Protein AF-A0A3D2IAJ3-F1 (afdb_monomer)

Secondary structure (DSSP, 8-state):
-PPPHHHHHHHHHT--S---EEEE----HHHHHHHHTTS-EEEE---TTSPPP-TTT-PPPTTEEE--GGGGGG-S-TT----EEEES-HHHHHHHHHHHHHHHT-PEEEEE-SPPPTT--HHHHHHHHH---SEEEESSTT--

Mean predicted aligned error: 5.27 Å

Solvent-accessible surface area (backbone atoms only — not comparable to full-atom values): 8472 Å² total; per-residue (Å²): 135,81,83,58,63,65,58,41,50,51,49,66,76,67,58,70,102,64,67,49,32,32,37,32,57,49,74,58,64,70,58,52,49,57,54,32,71,72,60,32,36,36,38,24,54,50,51,89,79,47,61,73,81,59,64,93,81,45,76,85,44,72,53,52,41,82,37,54,47,91,46,56,91,63,39,68,58,91,92,57,76,68,59,31,26,42,23,63,35,72,78,67,39,30,70,56,37,50,55,50,15,63,74,52,65,32,54,29,34,30,32,35,83,58,72,72,64,91,84,60,49,73,65,58,54,53,53,48,56,67,69,69,38,84,42,75,45,62,82,44,94,78,36,100

Sequence (144 aa):
MSRSVVQSILNNSTRKNRPLNILSFPTHERYQENLSKTGHNFFLWQGEGIKPWVENYADVPKGTVLLNPEKASEQIPLNIDIDLVLSQNKFGQFNIAKQISEQLMVPLISLEHTLPMETWGNYEIHHLRQMQGDVNVFISDYSL

Nearest PDB structures (foldseek):
  3ic5-assembly2_B  TM=5.938E-01  e=3.265E-01  Ruegeria pomeroyi
  5z0c-assembly1_A-2  TM=4.783E-01  e=2.686E-01  Persicaria minor
  5h83-assembly1_B  TM=3.970E-01  e=5.495E-01  Catharanthus roseus
  5c4r-assembly1_A  TM=4.086E-01  e=7.608E-01  Rhodobacter capsulatus SB 1003
  6k3g-assembly1_B  TM=3.033E-01  e=1.458E+00  Catharanthus roseus

Structure (mmCIF, N/CA/C/O backbone):
data_AF-A0A3D2IAJ3-F1
#
_entry.id   AF-A0A3D2IAJ3-F1
#
loop_
_atom_site.group_PDB
_atom_site.id
_atom_site.type_symbol
_atom_site.label_atom_id
_atom_site.label_alt_id
_atom_site.label_comp_id
_atom_site.label_asym_id
_atom_site.label_entity_id
_atom_site.label_seq_id
_atom_site.pdbx_PDB_ins_code
_atom_site.Cartn_x
_atom_site.Cartn_y
_atom_site.Cartn_z
_atom_site.occupancy
_atom_site.B_iso_or_equiv
_atom_site.auth_seq_id
_atom_site.auth_comp_id
_atom_site.auth_asym_id
_atom_site.auth_atom_id
_atom_site.pdbx_PDB_model_num
ATOM 1 N N . MET A 1 1 ? 3.568 13.930 18.186 1.00 43.09 1 MET A N 1
ATOM 2 C CA . MET A 1 1 ? 3.729 12.789 19.118 1.00 43.09 1 MET A CA 1
ATOM 3 C C . MET A 1 1 ? 3.335 11.534 18.361 1.00 43.09 1 MET A C 1
ATOM 5 O O . MET A 1 1 ? 2.207 11.482 17.886 1.00 43.09 1 MET A O 1
ATOM 9 N N . SER A 1 2 ? 4.269 10.603 18.148 1.00 50.81 2 SER A N 1
ATOM 10 C CA . SER A 1 2 ? 4.011 9.386 17.370 1.00 50.81 2 SER A CA 1
ATOM 11 C C . SER A 1 2 ? 3.146 8.402 18.160 1.00 50.81 2 SER A C 1
ATOM 13 O O . SER A 1 2 ? 3.175 8.358 19.391 1.00 50.81 2 SER A O 1
ATOM 15 N N . ARG A 1 3 ? 2.333 7.632 17.437 1.00 63.12 3 ARG A N 1
ATOM 16 C CA . ARG A 1 3 ? 1.493 6.570 17.991 1.00 63.12 3 ARG A CA 1
ATOM 17 C C . ARG A 1 3 ? 2.392 5.509 18.636 1.00 63.12 3 ARG A C 1
ATOM 19 O O . ARG A 1 3 ? 3.422 5.144 18.077 1.00 63.12 3 ARG A O 1
ATOM 26 N N . SER A 1 4 ? 2.018 5.028 19.818 1.00 67.75 4 SER A N 1
ATOM 27 C CA . SER A 1 4 ? 2.759 3.956 20.483 1.00 67.75 4 SER A CA 1
ATOM 28 C C . SER A 1 4 ? 2.540 2.645 19.733 1.00 67.75 4 SER A C 1
ATOM 30 O O . SER A 1 4 ? 1.397 2.244 19.515 1.00 67.75 4 SER A O 1
ATOM 32 N N . VAL A 1 5 ? 3.630 1.955 19.395 1.00 73.31 5 VAL A N 1
ATOM 33 C CA . VAL A 1 5 ? 3.643 0.588 18.841 1.00 73.31 5 VAL A CA 1
ATOM 34 C C . VAL A 1 5 ? 2.713 -0.357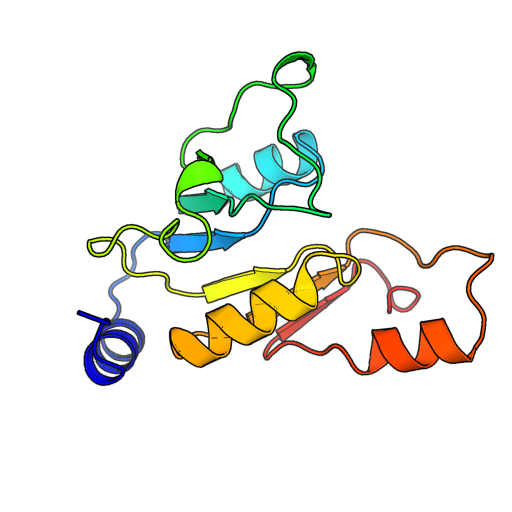 19.618 1.00 73.31 5 VAL A C 1
ATOM 36 O O . VAL A 1 5 ? 2.051 -1.213 19.034 1.00 73.31 5 VAL A O 1
ATOM 39 N N . VAL A 1 6 ? 2.592 -0.150 20.934 1.00 77.88 6 VAL A N 1
ATOM 40 C CA . VAL A 1 6 ? 1.716 -0.933 21.816 1.00 77.88 6 VAL A CA 1
ATOM 41 C C . VAL A 1 6 ? 0.247 -0.828 21.394 1.00 77.88 6 VAL A C 1
ATOM 43 O O . VAL A 1 6 ? -0.462 -1.832 21.408 1.00 77.88 6 VAL A O 1
ATOM 46 N N . GLN A 1 7 ? -0.212 0.351 20.966 1.00 76.50 7 GLN A N 1
ATOM 47 C CA . GLN A 1 7 ? -1.601 0.550 20.550 1.00 76.50 7 GLN A CA 1
ATOM 48 C C . GLN A 1 7 ? -1.923 -0.229 19.270 1.00 76.50 7 GLN A C 1
ATOM 50 O O . GLN A 1 7 ? -2.979 -0.855 19.197 1.00 76.50 7 GLN A O 1
ATOM 55 N N . SER A 1 8 ? -1.018 -0.235 18.284 1.00 72.75 8 SER A N 1
ATOM 56 C CA . SER A 1 8 ? -1.190 -1.018 17.050 1.00 72.75 8 SER A CA 1
ATOM 57 C C . SER A 1 8 ? -1.303 -2.513 17.353 1.00 72.75 8 SER A C 1
ATOM 59 O O . SER A 1 8 ? -2.230 -3.170 16.880 1.00 72.75 8 SER A O 1
ATOM 61 N N . ILE A 1 9 ? -0.414 -3.040 18.203 1.00 78.44 9 ILE A N 1
ATOM 62 C CA . ILE A 1 9 ? -0.400 -4.462 18.581 1.00 78.44 9 ILE A CA 1
ATOM 63 C C . ILE A 1 9 ? -1.684 -4.851 19.327 1.00 78.44 9 ILE A C 1
ATOM 65 O O . ILE A 1 9 ? -2.320 -5.856 18.997 1.00 78.44 9 ILE A O 1
ATOM 69 N N . LEU A 1 10 ? -2.096 -4.057 20.320 1.00 81.38 10 LEU A N 1
ATOM 70 C CA . LEU A 1 10 ? -3.320 -4.315 21.083 1.00 81.38 10 LEU A CA 1
ATOM 71 C C . LEU A 1 10 ? -4.556 -4.267 20.185 1.00 81.38 10 LEU A C 1
ATOM 73 O O . LEU A 1 10 ? -5.398 -5.160 20.249 1.00 81.38 10 LEU A O 1
ATOM 77 N N . ASN A 1 11 ? -4.645 -3.276 19.299 1.00 78.31 11 ASN A N 1
ATOM 78 C CA . ASN A 1 11 ? -5.760 -3.165 18.366 1.00 78.31 11 ASN A CA 1
ATOM 79 C C . ASN A 1 11 ? -5.837 -4.355 17.406 1.00 78.31 11 ASN A C 1
ATOM 81 O O . ASN A 1 11 ? -6.935 -4.847 17.154 1.00 78.31 11 ASN A O 1
ATOM 85 N N . ASN A 1 12 ? -4.700 -4.828 16.889 1.00 75.38 12 ASN A N 1
ATOM 86 C CA . ASN A 1 12 ? -4.676 -5.950 15.955 1.00 75.38 12 ASN A CA 1
ATOM 87 C C . ASN A 1 12 ? -5.028 -7.278 16.655 1.00 75.38 12 ASN A C 1
ATOM 89 O O . ASN A 1 12 ? -5.787 -8.083 16.125 1.00 75.38 12 ASN A O 1
ATOM 93 N N . SER A 1 13 ? -4.544 -7.476 17.886 1.00 79.69 13 SER A N 1
ATOM 94 C CA . SER A 1 13 ? -4.801 -8.690 18.681 1.00 79.69 13 SER A CA 1
ATOM 95 C C . SER A 1 13 ? -6.207 -8.765 19.286 1.00 79.69 13 SER A C 1
ATOM 97 O O . SER A 1 13 ? -6.721 -9.859 19.504 1.00 79.69 13 SER A O 1
ATOM 99 N N . THR A 1 14 ? -6.853 -7.625 19.540 1.00 83.69 14 THR A N 1
ATOM 100 C CA . THR A 1 14 ? -8.195 -7.553 20.159 1.00 83.69 14 THR A CA 1
ATOM 101 C C . THR A 1 14 ? -9.290 -7.133 19.176 1.00 83.69 14 THR A C 1
ATOM 103 O O . THR A 1 14 ? -10.405 -6.771 19.571 1.00 83.69 14 THR A O 1
ATOM 106 N N . ARG A 1 15 ? -8.982 -7.165 17.876 1.00 75.69 15 ARG A N 1
ATOM 107 C CA . ARG A 1 15 ? -9.838 -6.631 16.820 1.00 75.69 15 ARG A CA 1
ATOM 108 C C . ARG A 1 15 ? -11.198 -7.336 16.787 1.00 75.69 15 ARG A C 1
ATOM 110 O O . ARG A 1 15 ? -11.292 -8.557 16.698 1.00 75.69 15 ARG A O 1
ATOM 117 N N . LYS A 1 16 ? -12.274 -6.546 16.810 1.00 76.81 16 LYS A N 1
ATOM 118 C CA . LYS A 1 16 ? -13.647 -7.019 16.561 1.00 76.81 16 LYS A CA 1
ATOM 119 C C . LYS A 1 16 ? -13.906 -7.128 15.056 1.00 76.81 16 LYS A C 1
ATOM 121 O O . LYS A 1 16 ? -13.190 -6.520 14.265 1.00 76.81 16 LYS A O 1
ATOM 126 N N . ASN A 1 17 ? -14.952 -7.856 14.660 1.00 83.75 17 ASN A N 1
ATOM 127 C CA . ASN A 1 17 ? -15.343 -8.024 13.257 1.00 83.75 17 ASN A CA 1
ATOM 128 C C . ASN A 1 17 ? -15.863 -6.696 12.656 1.00 83.75 17 ASN A C 1
ATOM 130 O O . ASN A 1 17 ? -17.065 -6.446 12.613 1.00 83.75 17 ASN A O 1
ATOM 134 N N . ARG A 1 18 ? -14.938 -5.806 12.274 1.00 89.56 18 ARG A N 1
ATOM 135 C CA . ARG A 1 18 ? -15.185 -4.491 11.665 1.00 89.56 18 ARG A CA 1
ATOM 136 C C . ARG A 1 18 ? -14.468 -4.374 10.311 1.00 89.56 18 ARG A C 1
ATOM 138 O O . ARG A 1 18 ? -13.478 -5.081 10.094 1.00 89.56 18 ARG A O 1
ATOM 145 N N . PRO A 1 19 ? -14.889 -3.447 9.433 1.00 93.19 19 PRO A N 1
ATOM 146 C CA . PRO A 1 19 ? -14.116 -3.058 8.254 1.00 93.19 19 PRO A CA 1
ATOM 147 C C . PRO A 1 19 ? -12.646 -2.758 8.574 1.00 93.19 19 PRO A C 1
ATOM 149 O O . PRO A 1 19 ? -12.337 -2.163 9.615 1.00 93.19 19 PRO A O 1
ATOM 152 N N . LEU A 1 20 ? -11.742 -3.208 7.699 1.00 93.56 20 LEU A N 1
ATOM 153 C CA . LEU A 1 20 ? -10.317 -2.879 7.764 1.00 93.56 20 LEU A CA 1
ATOM 154 C C . LEU A 1 20 ? -10.098 -1.427 7.349 1.00 93.56 20 LEU A C 1
ATOM 156 O O . LEU A 1 20 ? -10.741 -0.949 6.421 1.00 93.56 20 LEU A O 1
ATOM 160 N N . ASN A 1 21 ? -9.181 -0.751 8.027 1.00 94.81 21 ASN A N 1
ATOM 161 C CA . ASN A 1 21 ? -8.601 0.506 7.585 1.00 94.81 21 ASN A CA 1
ATOM 162 C C . ASN A 1 21 ? -7.296 0.183 6.861 1.00 94.81 21 ASN A C 1
ATOM 164 O O . ASN A 1 21 ? -6.298 -0.179 7.483 1.00 94.81 21 ASN A O 1
ATOM 168 N N . ILE A 1 22 ? -7.323 0.281 5.544 1.00 96.50 22 ILE A N 1
ATOM 169 C CA . ILE A 1 22 ? -6.246 -0.128 4.654 1.00 96.50 22 ILE A CA 1
ATOM 170 C C . ILE A 1 22 ? -5.559 1.131 4.149 1.00 96.50 22 ILE A C 1
ATOM 172 O O . ILE A 1 22 ? -6.186 1.959 3.489 1.00 96.50 22 ILE A O 1
ATOM 176 N N . LEU A 1 23 ? -4.269 1.276 4.436 1.00 96.56 23 LEU A N 1
ATOM 177 C CA . LEU A 1 23 ? -3.459 2.276 3.751 1.00 96.56 23 LEU A CA 1
ATOM 178 C C . LEU A 1 23 ? -3.058 1.718 2.386 1.00 96.56 23 LEU A C 1
ATOM 180 O O . LEU A 1 23 ? -2.548 0.605 2.301 1.00 96.56 23 LEU A O 1
ATOM 184 N N . SER A 1 24 ? -3.277 2.475 1.322 1.00 95.75 24 SER A N 1
ATOM 185 C CA . SER A 1 24 ? -2.852 2.105 -0.025 1.00 95.75 24 SER A CA 1
ATOM 186 C C . SER A 1 24 ? -2.474 3.352 -0.821 1.00 95.75 24 SER A C 1
ATOM 188 O O . SER A 1 24 ? -2.199 4.397 -0.239 1.00 95.75 24 SER A O 1
ATOM 190 N N . PHE A 1 25 ? -2.435 3.2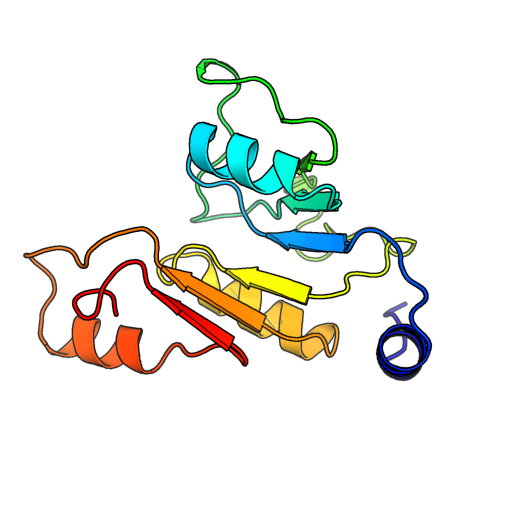48 -2.143 1.00 94.88 25 PHE A N 1
ATOM 191 C CA . PHE A 1 25 ? -1.962 4.289 -3.047 1.00 94.88 25 PHE A CA 1
ATOM 192 C C . PHE A 1 25 ? -2.917 4.410 -4.235 1.00 94.88 25 PHE A C 1
ATOM 194 O O . PHE A 1 25 ? -3.515 3.402 -4.627 1.00 94.88 25 PHE A O 1
ATOM 201 N N . PRO A 1 26 ? -3.068 5.598 -4.841 1.00 92.50 26 PRO A N 1
ATOM 202 C CA . PRO A 1 26 ? -3.828 5.716 -6.073 1.00 92.50 26 PRO A CA 1
ATOM 203 C C . PRO A 1 26 ? -3.179 4.886 -7.194 1.00 92.50 26 PRO A C 1
ATOM 205 O O . PRO A 1 26 ? -1.980 4.984 -7.466 1.00 92.50 26 PRO A O 1
ATOM 208 N N . THR A 1 27 ? -3.988 4.054 -7.846 1.00 86.56 27 THR A N 1
ATOM 209 C CA . THR A 1 27 ? -3.602 3.226 -9.000 1.00 86.56 27 THR A CA 1
ATOM 210 C C . THR A 1 27 ? -4.622 3.404 -10.124 1.00 86.56 27 THR A C 1
ATOM 212 O O . THR A 1 27 ? -4.898 4.535 -10.523 1.00 86.56 27 THR A O 1
ATOM 215 N N . HIS A 1 28 ? -5.178 2.316 -10.659 1.00 86.12 28 HIS A N 1
ATOM 216 C CA . HIS A 1 28 ? -6.252 2.343 -11.638 1.00 86.12 28 HIS A CA 1
ATOM 217 C C . HIS A 1 28 ? -7.595 2.527 -10.935 1.00 86.12 28 HIS A C 1
ATOM 219 O O . HIS A 1 28 ? -7.986 1.730 -10.082 1.00 86.12 28 HIS A O 1
ATOM 225 N N . GLU A 1 29 ? -8.344 3.537 -11.355 1.00 87.94 29 GLU A N 1
ATOM 226 C CA . GLU A 1 29 ? -9.587 3.964 -10.720 1.00 87.94 29 GLU A CA 1
ATOM 227 C C . GLU A 1 29 ? -10.623 2.825 -10.671 1.00 87.94 29 GLU A C 1
ATOM 229 O O . GLU A 1 29 ? -11.237 2.570 -9.637 1.00 87.94 29 GLU A O 1
ATOM 234 N N . ARG A 1 30 ? -10.740 2.042 -11.756 1.00 86.88 30 ARG A N 1
ATOM 235 C CA . ARG A 1 30 ? -11.622 0.857 -11.811 1.00 86.88 30 ARG A CA 1
ATOM 236 C C . ARG A 1 30 ? -11.191 -0.269 -10.874 1.00 86.88 30 ARG A C 1
ATOM 238 O O . ARG A 1 30 ? -12.034 -1.034 -10.411 1.00 86.88 30 ARG A O 1
ATOM 245 N N . TYR A 1 31 ? -9.890 -0.413 -10.637 1.00 87.94 31 TYR A N 1
ATOM 246 C CA . TYR A 1 31 ? -9.381 -1.424 -9.717 1.00 87.94 31 TYR A CA 1
ATOM 247 C C . TYR A 1 31 ? -9.726 -1.035 -8.278 1.00 87.94 31 TYR A C 1
ATOM 249 O O . TYR A 1 31 ? -10.281 -1.844 -7.536 1.00 87.94 31 TYR A O 1
ATOM 257 N N . GLN A 1 32 ? -9.526 0.239 -7.932 1.00 90.81 32 GLN A N 1
ATOM 258 C CA . GLN A 1 32 ? -9.924 0.788 -6.637 1.00 90.81 32 GLN A CA 1
ATOM 259 C C . GLN A 1 32 ? -11.442 0.692 -6.400 1.00 90.81 32 GLN A C 1
ATOM 261 O O . GLN A 1 32 ? -11.867 0.362 -5.296 1.00 90.81 32 GLN A O 1
ATOM 266 N N . GLU A 1 33 ? -12.267 0.898 -7.430 1.00 90.62 33 GLU A N 1
ATOM 267 C CA . GLU A 1 33 ? -13.723 0.690 -7.361 1.00 90.62 33 GLU A CA 1
ATOM 268 C C . GLU A 1 33 ? -14.102 -0.769 -7.053 1.00 90.62 33 GLU A C 1
ATOM 270 O O . GLU A 1 33 ? -15.116 -1.042 -6.418 1.00 90.62 33 GLU A O 1
ATOM 275 N N . ASN A 1 34 ? -13.302 -1.747 -7.480 1.00 90.56 34 ASN A N 1
ATOM 276 C CA . ASN A 1 34 ? -13.540 -3.141 -7.108 1.00 90.56 34 ASN A CA 1
ATOM 277 C C . ASN A 1 34 ? -13.047 -3.452 -5.692 1.00 90.56 34 ASN A C 1
ATOM 279 O O . ASN A 1 34 ? -13.705 -4.210 -4.981 1.00 90.56 34 ASN A O 1
ATOM 283 N N . LEU A 1 35 ? -11.943 -2.839 -5.260 1.00 91.75 35 LEU A N 1
ATOM 284 C CA . LEU A 1 35 ? -11.469 -2.942 -3.880 1.00 91.75 35 LEU A CA 1
ATOM 285 C C . LEU A 1 35 ? -12.469 -2.332 -2.888 1.00 91.75 35 LEU A C 1
ATOM 287 O O . LEU A 1 35 ? -12.714 -2.916 -1.839 1.00 91.75 35 LEU A O 1
ATOM 291 N N . SER A 1 36 ? -13.115 -1.213 -3.219 1.00 91.56 36 SER A N 1
ATOM 292 C CA . SER A 1 36 ? -14.102 -0.577 -2.330 1.00 91.56 36 SER A CA 1
ATOM 293 C C . SER A 1 36 ? -15.292 -1.499 -2.007 1.00 91.56 36 SER A C 1
ATOM 295 O O . SER A 1 36 ? -15.838 -1.466 -0.899 1.00 91.56 36 SER A O 1
ATOM 297 N N . LYS A 1 37 ? -15.647 -2.405 -2.928 1.00 93.94 37 LYS A N 1
ATOM 298 C CA . LYS A 1 37 ? -16.730 -3.390 -2.760 1.00 93.94 37 LYS A CA 1
ATOM 299 C C . LYS A 1 37 ? -16.429 -4.462 -1.714 1.00 93.94 37 LYS A C 1
ATOM 301 O O . LYS A 1 37 ? -17.359 -5.142 -1.287 1.00 93.94 37 LYS A O 1
ATOM 306 N N . THR A 1 38 ? -15.185 -4.597 -1.245 1.00 93.50 38 THR A N 1
ATOM 307 C CA . THR A 1 38 ? -14.864 -5.493 -0.119 1.00 93.50 38 THR A CA 1
ATOM 308 C C . THR A 1 38 ? -15.399 -4.969 1.218 1.00 93.50 38 THR A C 1
ATOM 310 O O . THR A 1 38 ? -15.300 -5.656 2.233 1.00 93.50 38 THR A O 1
ATOM 313 N N . GLY A 1 39 ? -15.954 -3.751 1.251 1.00 94.62 39 GLY A N 1
ATOM 314 C CA . GLY A 1 39 ? -16.519 -3.158 2.463 1.00 94.62 39 GLY A CA 1
ATOM 315 C C . GLY A 1 39 ? -15.448 -2.747 3.473 1.00 94.62 39 GLY A C 1
ATOM 316 O O . GLY A 1 39 ? -15.675 -2.819 4.681 1.00 94.62 39 GLY A O 1
ATOM 317 N N . HIS A 1 40 ? -14.262 -2.369 2.993 1.00 95.69 40 HIS A N 1
ATOM 318 C CA . HIS A 1 40 ? -13.163 -1.843 3.802 1.00 95.69 40 HIS A CA 1
ATOM 319 C C . HIS A 1 40 ? -12.955 -0.352 3.536 1.00 95.69 40 HIS A C 1
ATOM 321 O O . HIS A 1 40 ? -13.412 0.181 2.527 1.00 95.69 40 HIS A O 1
ATOM 327 N N . ASN A 1 41 ? -12.281 0.318 4.465 1.00 96.44 41 ASN A N 1
ATOM 328 C CA . ASN A 1 41 ? -11.916 1.718 4.332 1.00 96.44 41 ASN A CA 1
ATOM 329 C C . ASN A 1 41 ? -10.521 1.808 3.719 1.00 96.44 41 ASN A C 1
ATOM 331 O O . ASN A 1 41 ? -9.591 1.178 4.222 1.00 96.44 41 ASN A O 1
ATOM 335 N N . PHE A 1 42 ? -10.364 2.612 2.677 1.00 96.88 42 PHE A N 1
ATOM 336 C CA . PHE A 1 42 ? -9.099 2.808 1.984 1.00 96.88 42 PHE A CA 1
ATOM 337 C C . PHE A 1 42 ? -8.606 4.234 2.184 1.00 96.88 42 PHE A C 1
ATOM 339 O O . PHE A 1 42 ? -9.331 5.194 1.941 1.00 96.88 42 PHE A O 1
ATOM 346 N N . PHE A 1 43 ? -7.354 4.373 2.597 1.00 96.31 43 PHE A N 1
ATOM 347 C CA . PHE A 1 43 ? -6.665 5.647 2.746 1.00 96.31 43 PHE A CA 1
ATOM 348 C C . PHE A 1 43 ? -5.553 5.688 1.710 1.00 96.31 43 PHE A C 1
ATOM 350 O O . PHE A 1 43 ? -4.582 4.943 1.817 1.00 96.31 43 PHE A O 1
ATOM 357 N N . LEU A 1 44 ? -5.721 6.501 0.673 1.00 95.69 44 LEU A N 1
ATOM 358 C CA . LEU A 1 44 ? -4.794 6.553 -0.450 1.00 95.69 44 LEU A CA 1
ATOM 359 C C . LEU A 1 44 ? -3.729 7.613 -0.182 1.00 95.69 44 LEU A C 1
ATOM 361 O O . LEU A 1 44 ? -4.008 8.811 -0.235 1.00 95.69 44 LEU A O 1
ATOM 365 N N . TRP A 1 45 ? -2.521 7.154 0.127 1.00 95.31 45 TRP A N 1
ATOM 366 C CA . TRP A 1 45 ? -1.344 7.988 0.322 1.00 95.31 45 TRP A CA 1
ATOM 367 C C . TRP A 1 45 ? -0.859 8.538 -1.019 1.00 95.31 45 TRP A C 1
ATOM 369 O O . TRP A 1 45 ? -0.751 7.803 -2.003 1.00 95.31 45 TRP A O 1
ATOM 379 N N . GLN A 1 46 ? -0.568 9.834 -1.054 1.00 93.25 46 GLN A N 1
ATOM 380 C CA . GLN A 1 46 ? -0.165 10.553 -2.257 1.00 93.25 46 GLN A CA 1
ATOM 381 C C . GLN A 1 46 ? 1.226 11.152 -2.070 1.00 93.25 46 GLN A C 1
ATOM 383 O O . GLN A 1 46 ? 1.574 11.616 -0.989 1.00 93.25 46 GLN A O 1
ATOM 388 N N . GLY A 1 47 ? 2.034 11.190 -3.120 1.00 88.75 47 GLY A N 1
ATOM 389 C CA . GLY A 1 47 ? 3.361 11.785 -3.034 1.00 88.75 47 GLY A CA 1
ATOM 390 C C . GLY A 1 47 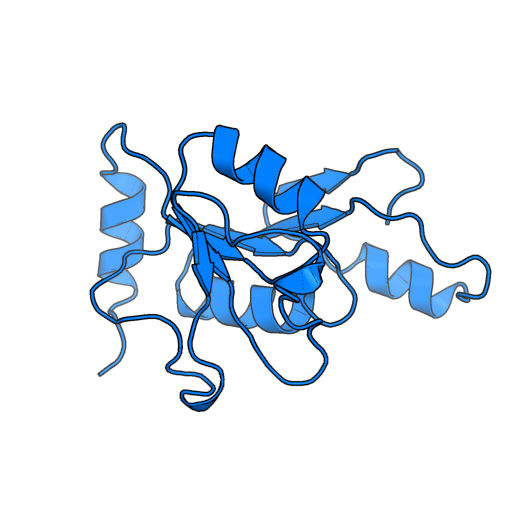? 4.100 11.752 -4.356 1.00 88.75 47 GLY A C 1
ATOM 391 O O . GLY A 1 47 ? 3.571 11.301 -5.373 1.00 88.75 47 GLY A O 1
ATOM 392 N N . GLU A 1 48 ? 5.330 12.250 -4.333 1.00 85.25 48 GLU A N 1
ATOM 393 C CA . GLU A 1 48 ? 6.190 12.270 -5.510 1.00 85.25 48 GLU A CA 1
ATOM 394 C C . GLU A 1 48 ? 6.433 10.850 -6.044 1.00 85.25 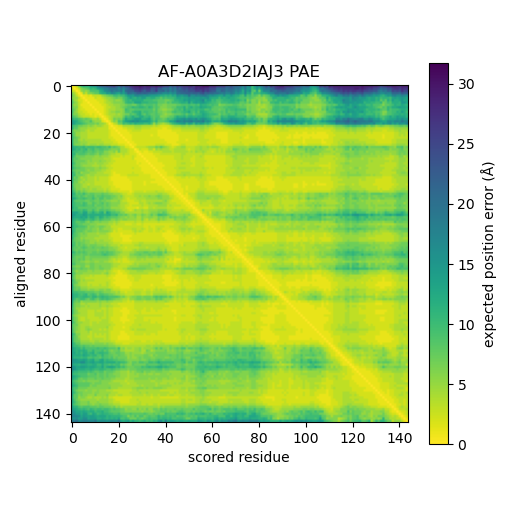48 GLU A C 1
ATOM 396 O O . GLU A 1 48 ? 6.631 9.904 -5.283 1.00 85.25 48 GLU A O 1
ATOM 401 N N . GLY A 1 49 ? 6.378 10.692 -7.369 1.00 82.06 49 GLY A N 1
ATOM 402 C CA . GLY A 1 49 ? 6.541 9.394 -8.028 1.00 82.06 49 GLY A CA 1
ATOM 403 C C . GLY A 1 49 ? 5.323 8.467 -7.940 1.00 82.06 49 GLY A C 1
ATOM 404 O O . GLY A 1 49 ? 5.352 7.382 -8.519 1.00 82.06 49 GLY A O 1
ATOM 405 N N . ILE A 1 50 ? 4.239 8.884 -7.276 1.00 86.75 50 ILE A N 1
ATOM 406 C CA . ILE A 1 50 ? 2.978 8.139 -7.224 1.00 86.75 50 ILE A CA 1
ATOM 407 C C . ILE A 1 50 ? 1.968 8.788 -8.161 1.00 86.75 50 ILE A C 1
ATOM 409 O O . ILE A 1 50 ? 1.787 10.005 -8.166 1.00 86.75 50 ILE A O 1
ATOM 413 N N . LYS A 1 51 ? 1.295 7.959 -8.964 1.00 86.31 51 LYS A N 1
ATOM 414 C CA . LYS A 1 51 ? 0.216 8.410 -9.845 1.00 86.31 51 LYS A CA 1
ATOM 415 C C . LYS A 1 51 ? -0.840 9.158 -9.011 1.00 86.31 51 LYS A C 1
ATOM 4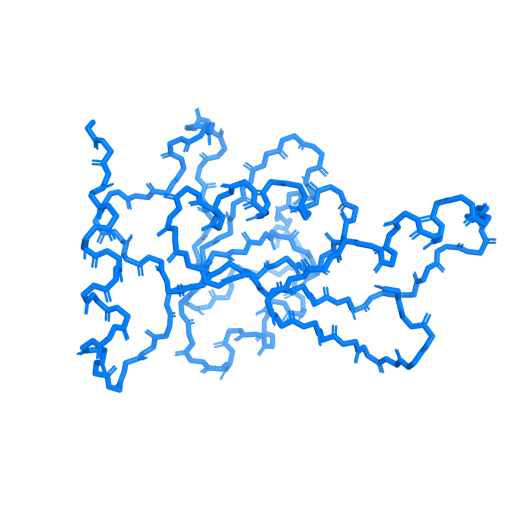17 O O . LYS A 1 51 ? -1.322 8.591 -8.034 1.00 86.31 51 LYS A O 1
ATOM 422 N N . PRO A 1 52 ? -1.237 10.386 -9.384 1.00 88.75 52 PRO A N 1
ATOM 423 C CA . PRO A 1 52 ? -2.342 11.063 -8.720 1.00 88.75 52 PRO A CA 1
ATOM 424 C C . PRO A 1 52 ? -3.679 10.411 -9.092 1.00 88.75 52 PRO A C 1
ATOM 426 O O . PRO A 1 52 ? -3.821 9.779 -10.147 1.00 88.75 52 PRO A O 1
ATOM 429 N N . TRP A 1 53 ? -4.685 10.597 -8.240 1.00 89.38 53 TRP A N 1
ATOM 430 C CA . TRP A 1 53 ? -6.060 10.305 -8.634 1.00 89.38 53 TRP A CA 1
ATOM 431 C C . TRP A 1 53 ? -6.528 11.330 -9.667 1.00 89.38 53 TRP A C 1
ATOM 433 O O . TRP A 1 53 ? -6.299 12.527 -9.501 1.00 89.38 53 TRP A O 1
ATOM 443 N N . VAL A 1 54 ? -7.176 10.869 -10.735 1.00 85.69 54 VAL A N 1
ATOM 444 C CA . VAL A 1 54 ? -7.674 11.745 -11.799 1.00 85.69 54 VAL A CA 1
ATOM 445 C C . VAL A 1 54 ? -9.188 11.583 -11.899 1.00 85.69 54 VAL A C 1
ATOM 447 O O . VAL A 1 54 ? -9.685 10.622 -12.485 1.00 85.69 54 VAL A O 1
ATOM 450 N N . GLU A 1 55 ? -9.920 12.554 -11.349 1.00 83.69 55 GLU A N 1
ATOM 451 C CA . GLU A 1 55 ? -11.391 12.527 -11.245 1.00 83.69 55 GLU A CA 1
ATOM 452 C C . GLU A 1 55 ? -12.098 12.445 -12.607 1.00 83.69 55 GLU A C 1
ATOM 454 O O . GLU A 1 55 ? -13.190 11.898 -12.707 1.00 83.69 55 GLU A O 1
ATOM 459 N N . ASN A 1 56 ? -11.444 12.879 -13.692 1.00 84.19 56 ASN A N 1
ATOM 460 C CA . ASN A 1 56 ? -11.994 12.774 -15.049 1.00 84.19 56 ASN A CA 1
ATOM 461 C C . ASN A 1 56 ? -12.278 11.326 -15.493 1.00 84.19 56 ASN A C 1
ATOM 463 O O . ASN A 1 56 ? -13.046 11.128 -16.434 1.00 84.19 56 ASN A O 1
ATOM 467 N N . TYR A 1 57 ? -11.636 10.323 -14.881 1.00 81.25 57 TYR A N 1
ATOM 468 C CA . TYR A 1 57 ? -11.832 8.913 -15.240 1.00 81.25 57 TYR A CA 1
ATOM 469 C C . TYR A 1 57 ? -12.828 8.186 -14.333 1.00 81.25 57 TYR A C 1
ATOM 471 O O . TYR A 1 57 ? -13.491 7.260 -14.807 1.00 81.25 57 TYR A O 1
ATOM 479 N N . ALA A 1 58 ? -12.921 8.576 -13.059 1.00 86.50 58 ALA A N 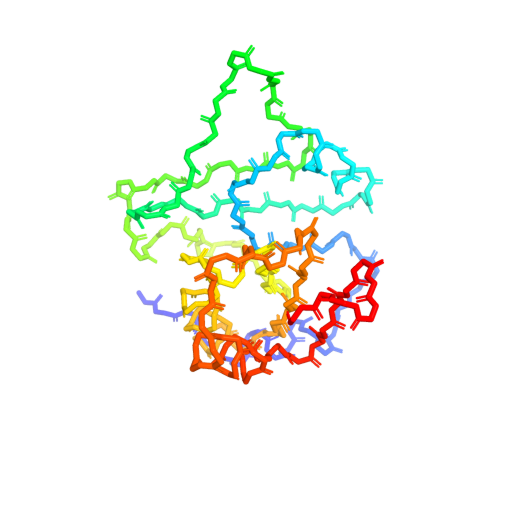1
ATOM 480 C CA . ALA A 1 58 ? -13.940 8.123 -12.117 1.00 86.50 58 ALA A CA 1
ATOM 481 C C . ALA A 1 58 ? -13.936 8.981 -10.842 1.00 86.50 58 ALA A C 1
ATOM 483 O O . ALA A 1 58 ? -12.884 9.450 -10.392 1.00 86.50 58 ALA A O 1
ATOM 484 N N . ASP A 1 59 ? -15.101 9.072 -10.205 1.00 90.56 59 ASP A N 1
ATOM 485 C CA . ASP A 1 59 ? -15.227 9.598 -8.849 1.00 90.56 59 ASP A CA 1
ATOM 486 C C . ASP A 1 59 ? -14.480 8.713 -7.840 1.00 90.56 59 ASP A C 1
ATOM 488 O O . ASP A 1 59 ? -14.295 7.509 -8.044 1.00 90.56 59 ASP A O 1
ATOM 492 N N . VAL A 1 60 ? -14.073 9.302 -6.714 1.00 92.38 60 VAL A N 1
ATOM 493 C CA . VAL A 1 60 ? -13.472 8.546 -5.609 1.00 92.38 60 VAL A CA 1
ATOM 494 C C . VAL A 1 60 ? -14.522 7.593 -5.012 1.00 92.38 60 VAL A C 1
ATOM 496 O O . VAL A 1 60 ? -15.573 8.055 -4.558 1.00 92.38 60 VAL A O 1
ATOM 499 N N . PRO A 1 61 ? -14.259 6.272 -4.954 1.00 92.25 61 PRO A N 1
ATOM 500 C CA . PRO A 1 61 ? -15.232 5.298 -4.470 1.00 92.25 61 PRO A CA 1
ATOM 501 C C . PRO A 1 61 ? -15.632 5.511 -3.008 1.00 92.25 61 PRO A C 1
ATOM 503 O O . PRO A 1 61 ? -14.836 5.951 -2.172 1.00 92.25 61 PRO A O 1
ATOM 506 N N . LYS A 1 62 ? -16.847 5.083 -2.644 1.00 91.62 62 LYS A N 1
ATOM 507 C CA . LYS A 1 62 ? -17.300 5.105 -1.244 1.00 91.62 62 LYS A CA 1
ATOM 508 C C . LYS A 1 62 ? -16.344 4.307 -0.348 1.00 91.62 62 LYS A C 1
ATOM 510 O O . LYS A 1 62 ? -15.917 3.213 -0.699 1.00 91.62 62 LYS A O 1
ATOM 515 N N . GLY A 1 63 ? -16.035 4.850 0.830 1.00 91.62 63 GLY A N 1
ATOM 516 C CA . GLY A 1 63 ? -15.087 4.235 1.768 1.00 91.62 63 GLY A CA 1
ATOM 517 C C . GLY A 1 63 ? -13.619 4.476 1.409 1.00 91.62 63 GLY A C 1
ATOM 518 O O . GLY A 1 63 ? -12.748 3.995 2.122 1.00 91.62 63 GLY A O 1
ATOM 519 N N . THR A 1 64 ? -13.331 5.238 0.349 1.00 95.62 64 THR A N 1
ATOM 520 C CA . THR A 1 64 ? -11.975 5.657 -0.018 1.00 95.62 64 THR A CA 1
ATOM 521 C C . THR A 1 64 ? -11.759 7.127 0.344 1.00 95.62 64 THR A C 1
ATOM 523 O O . THR A 1 64 ? -12.622 7.970 0.110 1.00 95.62 64 THR A O 1
ATOM 526 N N . VAL A 1 65 ? -10.600 7.440 0.918 1.00 95.38 65 VAL A N 1
ATOM 527 C CA . VAL A 1 65 ? -10.168 8.792 1.279 1.00 95.38 65 VAL A CA 1
ATOM 528 C C . VAL A 1 65 ? -8.822 9.060 0.617 1.00 95.38 65 VAL A C 1
ATOM 530 O O . VAL A 1 65 ? -7.851 8.351 0.879 1.00 95.38 65 VAL A O 1
ATOM 533 N N . LEU A 1 66 ? -8.753 10.098 -0.216 1.00 94.94 66 LEU A N 1
ATOM 534 C CA . LEU A 1 66 ? -7.488 10.629 -0.723 1.00 94.94 66 LEU A CA 1
ATOM 535 C C . LEU A 1 66 ? -6.799 11.433 0.390 1.00 94.94 66 LEU A C 1
ATOM 537 O O . LEU A 1 66 ? -7.378 12.383 0.919 1.00 94.94 66 LEU A O 1
ATOM 541 N N . LEU A 1 67 ? -5.581 11.048 0.777 1.00 94.81 67 LEU A N 1
ATOM 542 C CA . LEU A 1 67 ? -4.811 11.757 1.806 1.00 94.81 67 LEU A CA 1
ATOM 543 C C . LEU A 1 67 ? -4.147 13.011 1.221 1.00 94.81 67 LEU A C 1
ATOM 545 O O . LEU A 1 67 ? -3.818 13.038 0.041 1.00 94.81 67 LEU A O 1
ATOM 549 N N . ASN A 1 68 ? -3.957 14.062 2.029 1.00 91.62 68 ASN A N 1
ATOM 550 C CA . ASN A 1 68 ? -3.428 15.339 1.532 1.00 91.62 68 ASN A CA 1
ATOM 551 C C . ASN A 1 68 ? -1.893 15.287 1.342 1.00 91.62 68 ASN A C 1
ATOM 553 O O . ASN A 1 68 ? -1.186 15.323 2.354 1.00 91.62 68 ASN A O 1
ATOM 557 N N . PRO A 1 69 ? -1.361 15.305 0.103 1.00 90.94 69 PRO A N 1
ATOM 558 C CA . PRO A 1 69 ? 0.082 15.247 -0.146 1.00 90.94 69 PRO A CA 1
ATOM 559 C C . PRO A 1 69 ? 0.870 16.413 0.476 1.00 90.94 69 PRO A C 1
ATOM 561 O O . PRO A 1 69 ? 2.043 16.243 0.799 1.00 90.94 69 PRO A O 1
ATOM 564 N N . GLU A 1 70 ? 0.242 17.568 0.727 1.00 90.62 70 GLU A N 1
ATOM 565 C CA . GLU A 1 70 ? 0.884 18.727 1.374 1.00 90.62 70 GLU A CA 1
ATOM 566 C C . GLU A 1 70 ? 1.346 18.428 2.807 1.00 90.62 70 GLU A C 1
ATOM 568 O O . GLU A 1 70 ? 2.234 19.097 3.331 1.00 90.62 70 GLU A O 1
ATOM 573 N N . LYS A 1 71 ? 0.770 17.401 3.447 1.00 88.50 71 LYS A N 1
ATOM 574 C CA . LYS A 1 71 ? 1.179 16.946 4.782 1.00 88.50 71 LYS A CA 1
ATOM 575 C C . LYS A 1 71 ? 2.409 16.037 4.762 1.00 88.50 71 LYS A C 1
ATOM 577 O O . LYS A 1 71 ? 2.840 15.603 5.826 1.00 88.50 71 LYS A O 1
ATOM 582 N N . ALA A 1 72 ? 2.969 15.727 3.590 1.00 85.81 72 ALA A N 1
ATOM 583 C CA . ALA A 1 72 ? 4.139 14.867 3.430 1.00 85.81 72 ALA A CA 1
ATOM 584 C C . ALA A 1 72 ? 4.016 13.554 4.238 1.00 85.81 72 ALA A C 1
ATOM 586 O O . ALA A 1 72 ? 3.121 12.747 3.977 1.00 85.81 72 ALA A O 1
ATOM 587 N N . SER A 1 73 ? 4.883 13.330 5.228 1.00 80.81 73 SER A N 1
ATOM 588 C CA . SER A 1 73 ? 4.861 12.143 6.095 1.00 80.81 73 SER A CA 1
ATOM 589 C C . SER A 1 73 ? 3.705 12.125 7.109 1.00 80.81 73 SER A C 1
ATOM 591 O O . SER A 1 73 ? 3.371 11.064 7.628 1.00 80.81 73 SER A O 1
ATOM 593 N N . GLU A 1 74 ? 3.040 13.256 7.357 1.00 87.50 74 GLU A N 1
ATOM 594 C CA . GLU A 1 74 ? 1.922 13.408 8.305 1.00 87.50 74 GLU A CA 1
ATOM 595 C C . GLU A 1 74 ? 0.541 13.238 7.645 1.00 87.50 74 GLU A C 1
ATOM 597 O O . GLU A 1 74 ? -0.491 13.684 8.155 1.00 87.50 74 GLU A O 1
ATOM 602 N N . GLN A 1 75 ? 0.505 12.589 6.482 1.00 92.38 75 GLN A N 1
ATOM 603 C CA . GLN A 1 75 ? -0.720 12.318 5.732 1.00 92.38 75 GLN A CA 1
ATOM 604 C C . GLN A 1 75 ? -1.737 11.460 6.485 1.00 92.38 75 GLN A C 1
ATOM 606 O O . GLN A 1 75 ? -2.940 11.641 6.300 1.00 92.38 75 G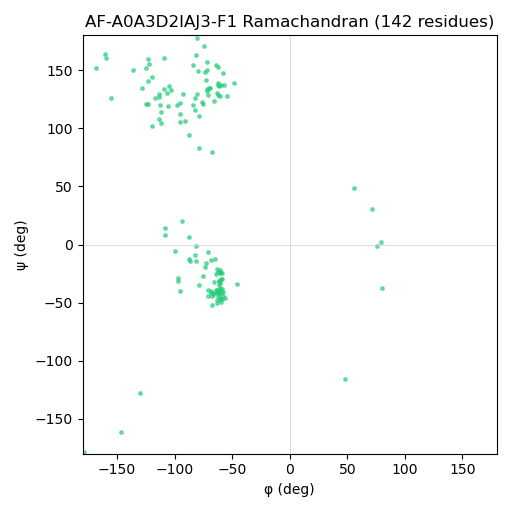LN A O 1
ATOM 611 N N . ILE A 1 76 ? -1.267 10.529 7.316 1.00 90.12 76 ILE A N 1
ATOM 612 C CA . ILE A 1 76 ? -2.115 9.575 8.033 1.00 90.12 76 ILE A CA 1
ATOM 613 C C . ILE A 1 76 ? -2.663 10.255 9.296 1.00 90.12 76 ILE A C 1
ATOM 615 O O . ILE A 1 76 ? -1.881 10.588 10.190 1.00 90.12 76 ILE A O 1
ATOM 619 N N . PRO A 1 77 ? -3.989 10.463 9.414 1.00 86.06 77 PRO A N 1
ATOM 620 C CA . PRO A 1 77 ? -4.559 11.102 10.594 1.00 86.06 77 PRO A CA 1
ATOM 621 C C . PRO A 1 77 ? -4.315 10.278 11.865 1.00 86.06 77 PRO A C 1
ATOM 623 O O . PRO A 1 77 ? -4.501 9.063 11.878 1.00 86.06 77 PRO A O 1
ATOM 626 N N . LEU A 1 78 ? -3.955 10.949 12.964 1.00 83.88 78 LEU A N 1
ATOM 627 C CA . LEU A 1 78 ? -3.612 10.297 14.239 1.00 83.88 78 LEU A CA 1
ATOM 628 C C . LEU A 1 78 ? -4.769 9.503 14.866 1.00 83.88 78 LEU A C 1
ATOM 630 O O . LEU A 1 78 ? -4.534 8.604 15.668 1.00 83.88 78 LEU A O 1
ATOM 634 N N . ASN A 1 79 ? -6.010 9.846 14.520 1.00 83.38 79 ASN A N 1
ATOM 635 C CA . ASN A 1 79 ? -7.226 9.203 15.013 1.00 83.38 79 ASN A CA 1
ATOM 636 C C . ASN A 1 79 ? -7.657 7.986 14.175 1.00 83.38 79 ASN A C 1
ATOM 638 O O . ASN A 1 79 ? -8.752 7.467 14.394 1.00 83.38 79 ASN A O 1
ATOM 642 N N . ILE A 1 80 ? -6.850 7.566 13.197 1.00 87.12 80 ILE A N 1
ATOM 643 C CA . ILE A 1 80 ? -7.162 6.439 12.319 1.00 87.12 80 ILE A CA 1
ATOM 644 C C . ILE A 1 80 ? -6.196 5.294 12.590 1.00 87.12 80 ILE A C 1
ATOM 646 O O . ILE A 1 80 ? -4.982 5.390 12.411 1.00 87.12 80 ILE A O 1
ATOM 650 N N . ASP A 1 81 ? -6.777 4.167 12.983 1.00 88.19 81 ASP A N 1
ATOM 651 C CA . ASP A 1 81 ? -6.041 2.943 13.227 1.00 88.19 81 ASP A CA 1
ATOM 652 C C . ASP A 1 81 ? -5.906 2.156 11.922 1.00 88.19 81 ASP A C 1
ATOM 654 O O . ASP A 1 81 ? -6.819 1.410 11.576 1.00 88.19 81 ASP A O 1
ATOM 658 N N . ILE A 1 82 ? -4.798 2.338 11.193 1.00 92.31 82 ILE A N 1
ATOM 659 C CA . ILE A 1 82 ? -4.464 1.499 10.029 1.00 92.31 82 ILE A CA 1
ATOM 660 C C . ILE A 1 82 ? -4.249 0.057 10.497 1.00 92.31 82 ILE A C 1
ATOM 662 O O . ILE A 1 82 ? -3.528 -0.174 11.466 1.00 92.31 82 ILE A O 1
ATOM 666 N N . ASP A 1 83 ? -4.895 -0.888 9.818 1.00 92.62 83 ASP A N 1
ATOM 667 C CA . ASP A 1 83 ? -4.830 -2.321 10.113 1.00 92.62 83 ASP A CA 1
ATOM 668 C C . ASP A 1 83 ? -3.811 -3.050 9.219 1.00 92.62 83 ASP A C 1
ATOM 670 O O . ASP A 1 83 ? -3.256 -4.062 9.634 1.00 92.62 83 ASP A O 1
ATOM 674 N N . LEU A 1 84 ? -3.571 -2.554 7.999 1.00 94.62 84 LEU A N 1
ATOM 675 C CA . LEU A 1 84 ? -2.572 -3.079 7.061 1.00 94.62 84 LEU A CA 1
ATOM 676 C C . LEU A 1 84 ? -2.188 -2.031 6.009 1.00 94.62 84 LEU A C 1
ATOM 678 O O . LEU A 1 84 ? -2.951 -1.094 5.745 1.00 94.62 84 LEU A O 1
ATOM 682 N N . VAL A 1 85 ? -1.033 -2.228 5.375 1.00 96.75 85 VAL A N 1
ATOM 683 C CA . VAL A 1 85 ? -0.603 -1.473 4.191 1.00 96.75 85 VAL A CA 1
ATOM 684 C C . VAL A 1 85 ? -0.710 -2.366 2.956 1.00 96.75 85 VAL A C 1
ATOM 686 O O . VAL A 1 85 ? -0.211 -3.486 2.954 1.00 96.75 85 VAL A O 1
ATOM 689 N N . LEU A 1 86 ? -1.346 -1.873 1.897 1.00 96.62 86 LEU A N 1
ATOM 690 C CA . LEU A 1 86 ? -1.484 -2.544 0.608 1.00 96.62 86 LEU A CA 1
ATOM 691 C C . LEU A 1 86 ? -0.671 -1.789 -0.449 1.00 96.62 86 LEU A C 1
ATOM 693 O O . LEU A 1 86 ? -1.099 -0.736 -0.933 1.00 96.62 86 LEU A O 1
ATOM 69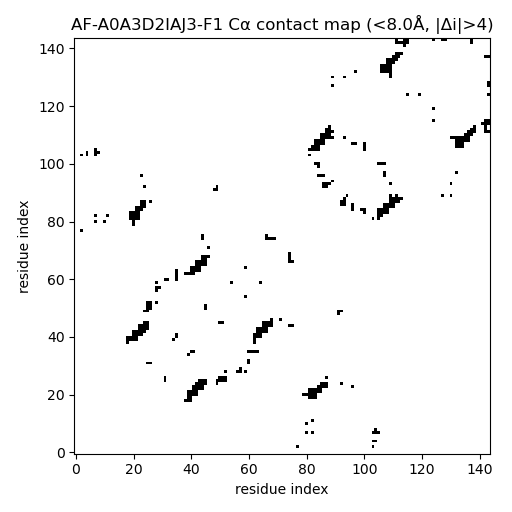7 N N . SER A 1 87 ? 0.482 -2.341 -0.821 1.00 94.62 87 SER A N 1
ATOM 698 C CA . SER A 1 87 ? 1.241 -1.907 -1.995 1.00 94.62 87 SER A CA 1
ATOM 699 C C . SER A 1 87 ? 0.667 -2.603 -3.221 1.00 94.62 87 SER A C 1
ATOM 701 O O . SER A 1 87 ? 0.616 -3.827 -3.259 1.00 94.62 87 SER A O 1
ATOM 703 N N . GLN A 1 88 ? 0.189 -1.830 -4.192 1.00 91.62 88 GLN A N 1
ATOM 704 C CA . GLN A 1 88 ? -0.443 -2.361 -5.403 1.00 91.62 88 GLN A CA 1
ATOM 705 C C . GLN A 1 88 ? 0.513 -2.379 -6.606 1.00 91.62 88 GLN A C 1
ATOM 707 O O . GLN A 1 88 ? 0.129 -2.824 -7.686 1.00 91.62 88 GLN A O 1
ATOM 712 N N . ASN A 1 89 ? 1.712 -1.822 -6.443 1.00 87.81 89 ASN A N 1
ATOM 713 C CA . ASN A 1 89 ? 2.757 -1.781 -7.451 1.00 87.81 89 ASN A CA 1
ATOM 714 C C . ASN A 1 89 ? 4.118 -1.642 -6.758 1.00 87.81 89 ASN A C 1
ATOM 716 O O . ASN A 1 89 ? 4.341 -0.701 -5.987 1.00 87.81 89 ASN A O 1
ATOM 720 N N . LYS A 1 90 ? 5.050 -2.543 -7.058 1.00 87.06 90 LYS A N 1
ATOM 721 C CA . LYS A 1 90 ? 6.429 -2.482 -6.564 1.00 87.06 90 LYS A CA 1
ATOM 722 C C . LYS A 1 90 ? 7.143 -1.204 -6.962 1.00 87.06 90 LYS A C 1
ATOM 724 O O . LYS A 1 90 ? 7.871 -0.622 -6.156 1.00 87.06 90 LYS A O 1
ATOM 729 N N . PHE A 1 91 ? 6.906 -0.727 -8.175 1.00 81.19 91 PHE A N 1
ATOM 730 C CA . PHE A 1 91 ? 7.513 0.496 -8.660 1.00 81.19 91 PHE A CA 1
ATOM 731 C C . PHE A 1 91 ? 6.826 1.724 -8.046 1.00 81.19 91 PHE A C 1
ATOM 733 O O . PHE A 1 91 ? 5.615 1.916 -8.154 1.00 81.19 91 PHE A O 1
ATOM 740 N N . GLY A 1 92 ? 7.608 2.565 -7.368 1.00 81.31 92 GLY A N 1
ATOM 741 C CA . GLY A 1 92 ? 7.148 3.811 -6.746 1.00 81.31 92 GLY A CA 1
ATOM 742 C C . GLY A 1 92 ? 6.447 3.647 -5.392 1.00 81.31 92 GLY A C 1
ATOM 743 O O . GLY A 1 92 ? 6.681 4.462 -4.505 1.00 81.31 92 GLY A O 1
ATOM 744 N N . GLN A 1 93 ? 5.642 2.599 -5.178 1.00 91.00 93 GLN A N 1
ATOM 745 C CA . GLN A 1 93 ? 4.841 2.482 -3.946 1.00 91.00 93 GLN A CA 1
ATOM 746 C C . GLN A 1 93 ? 5.504 1.632 -2.862 1.00 91.00 93 GLN A C 1
ATOM 748 O O . GLN A 1 93 ? 5.421 1.974 -1.685 1.00 91.00 93 GLN A O 1
ATOM 753 N N . PHE A 1 94 ? 6.142 0.516 -3.223 1.00 93.12 94 PHE A N 1
ATOM 754 C CA . PHE A 1 94 ? 6.533 -0.503 -2.241 1.00 93.12 94 PHE A CA 1
ATOM 755 C C . PHE A 1 94 ? 7.534 -0.010 -1.201 1.00 93.12 94 PHE A C 1
ATOM 757 O O . PHE A 1 94 ? 7.371 -0.317 -0.028 1.00 93.12 94 PHE A O 1
ATOM 764 N N . ASN A 1 95 ? 8.535 0.785 -1.583 1.00 92.50 95 ASN A N 1
ATOM 765 C CA . ASN A 1 95 ? 9.517 1.291 -0.616 1.00 92.50 95 ASN A CA 1
ATOM 766 C C . ASN A 1 95 ? 8.852 2.163 0.461 1.00 92.50 95 ASN A C 1
ATOM 768 O O . ASN A 1 95 ? 9.127 2.006 1.650 1.00 92.50 95 ASN A O 1
ATOM 772 N N . ILE A 1 96 ? 7.915 3.023 0.049 1.00 92.69 96 ILE A N 1
ATOM 773 C CA . ILE A 1 96 ? 7.120 3.861 0.954 1.00 92.69 96 ILE A CA 1
ATOM 774 C C . ILE A 1 96 ? 6.186 2.980 1.791 1.00 92.69 96 ILE A C 1
ATOM 776 O O . ILE A 1 96 ? 6.105 3.129 3.008 1.00 92.69 96 ILE A O 1
ATOM 780 N N . ALA A 1 97 ? 5.524 2.011 1.158 1.00 94.62 97 ALA A N 1
ATOM 781 C CA . ALA A 1 97 ? 4.641 1.065 1.826 1.00 94.62 97 ALA A CA 1
ATOM 782 C C . ALA A 1 97 ? 5.371 0.270 2.917 1.00 94.62 97 ALA A C 1
ATOM 784 O O . ALA A 1 97 ? 4.857 0.134 4.027 1.00 94.62 97 ALA A O 1
ATOM 785 N N . LYS A 1 98 ? 6.585 -0.205 2.620 1.00 95.69 98 LYS A N 1
ATOM 786 C CA . LYS A 1 98 ? 7.433 -0.953 3.545 1.00 95.69 98 LYS A CA 1
ATOM 787 C C . LYS A 1 98 ? 7.826 -0.093 4.733 1.00 95.69 98 LYS A C 1
ATOM 789 O O . LYS A 1 98 ? 7.549 -0.486 5.864 1.00 95.69 98 LYS A O 1
ATOM 794 N N . GLN A 1 99 ? 8.335 1.109 4.480 1.00 93.44 99 GLN A N 1
ATOM 795 C CA . GLN A 1 99 ? 8.683 2.052 5.538 1.00 93.44 99 GLN A CA 1
ATOM 796 C C . GLN A 1 99 ? 7.488 2.352 6.458 1.00 93.44 99 GLN A C 1
ATOM 798 O O . GLN A 1 99 ? 7.623 2.311 7.680 1.00 93.44 99 GLN A O 1
ATOM 803 N N . ILE A 1 100 ? 6.307 2.619 5.892 1.00 92.69 100 ILE A N 1
ATOM 804 C CA . ILE A 1 100 ? 5.111 2.920 6.688 1.00 92.69 100 ILE A CA 1
ATOM 805 C C . ILE A 1 100 ? 4.635 1.682 7.461 1.00 92.69 100 ILE A C 1
ATOM 807 O O . ILE A 1 100 ? 4.261 1.799 8.628 1.00 92.69 100 ILE A O 1
ATOM 811 N N . SER A 1 101 ? 4.670 0.494 6.850 1.00 94.62 101 SER A N 1
ATOM 812 C CA . SER A 1 101 ? 4.274 -0.757 7.513 1.00 94.62 101 SER A CA 1
ATOM 813 C C . SER A 1 101 ? 5.125 -1.043 8.753 1.00 94.62 101 SER A C 1
ATOM 815 O O . SER A 1 101 ? 4.582 -1.359 9.811 1.00 94.62 101 SER A O 1
ATOM 817 N N . GLU A 1 102 ? 6.439 -0.817 8.663 1.00 93.12 102 GLU A N 1
ATOM 818 C CA . GLU A 1 102 ? 7.389 -0.968 9.768 1.00 93.12 102 GLU A CA 1
ATOM 819 C C . GLU A 1 102 ? 7.172 0.089 10.855 1.00 93.12 102 GLU A C 1
ATOM 821 O O . GLU A 1 102 ? 7.168 -0.232 12.041 1.00 93.12 102 GLU A O 1
ATOM 826 N N . GLN A 1 103 ? 6.922 1.345 10.472 1.00 89.75 103 GLN A N 1
ATOM 827 C CA . GLN A 1 103 ? 6.628 2.422 11.425 1.00 89.75 103 GLN A CA 1
ATOM 828 C C . GLN A 1 103 ? 5.330 2.184 12.201 1.00 89.75 103 GLN A C 1
ATOM 830 O O . GLN A 1 103 ? 5.251 2.484 13.393 1.00 89.75 103 GLN A O 1
ATOM 835 N N . LEU A 1 104 ? 4.301 1.669 11.527 1.00 88.81 104 LEU A N 1
ATOM 836 C CA . LEU A 1 104 ? 2.993 1.416 12.127 1.00 88.81 104 LEU A CA 1
ATOM 837 C C . LEU A 1 104 ? 2.892 0.037 12.789 1.00 88.81 104 LEU A C 1
ATOM 839 O O . LEU A 1 104 ? 1.948 -0.180 13.555 1.00 88.81 104 LEU A O 1
ATOM 843 N N . MET A 1 105 ? 3.861 -0.850 12.536 1.00 90.69 105 MET A N 1
ATOM 844 C CA . MET A 1 105 ? 3.886 -2.247 12.978 1.00 90.69 105 MET A CA 1
ATOM 845 C C . MET A 1 105 ? 2.634 -3.011 12.526 1.00 90.69 105 MET A C 1
ATOM 847 O O . MET A 1 105 ? 1.956 -3.669 13.318 1.00 90.69 105 MET A O 1
ATOM 851 N N . VAL A 1 106 ? 2.312 -2.882 11.239 1.00 92.00 106 VAL A N 1
ATOM 852 C CA . VAL A 1 106 ? 1.153 -3.508 10.585 1.00 92.00 106 VAL A CA 1
ATOM 853 C C . VAL A 1 106 ? 1.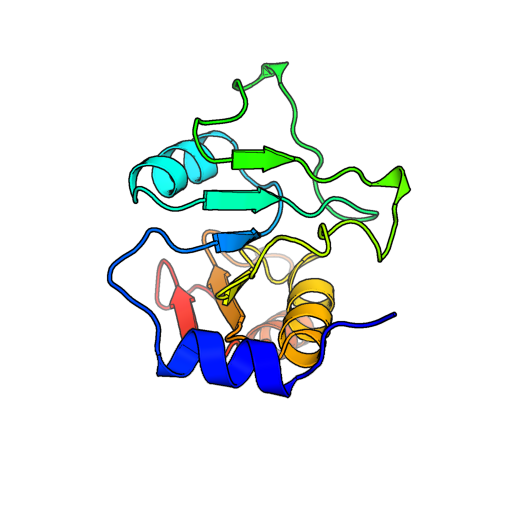616 -4.324 9.379 1.00 92.00 106 VAL A C 1
ATOM 855 O O . VAL A 1 106 ? 2.633 -3.973 8.781 1.00 92.00 106 VAL A O 1
ATOM 858 N N . PRO A 1 107 ? 0.892 -5.387 8.992 1.00 95.00 107 PRO A N 1
ATOM 859 C CA . PRO A 1 107 ? 1.287 -6.208 7.856 1.00 95.00 107 PRO A CA 1
ATOM 860 C C . PRO A 1 107 ? 1.306 -5.407 6.549 1.00 95.00 107 PRO A C 1
ATOM 862 O O . PRO A 1 107 ? 0.402 -4.610 6.270 1.00 95.00 107 PRO A O 1
ATOM 865 N N . LEU A 1 108 ? 2.324 -5.668 5.735 1.00 97.25 108 LEU A N 1
ATOM 866 C CA . LEU A 1 108 ? 2.435 -5.234 4.351 1.00 97.25 108 LEU A CA 1
ATOM 867 C C . LEU A 1 108 ? 1.931 -6.342 3.425 1.00 97.25 108 LEU A C 1
ATOM 869 O O . LEU A 1 108 ? 2.486 -7.438 3.379 1.00 97.25 108 LEU A O 1
ATOM 873 N N . ILE A 1 109 ? 0.924 -6.027 2.622 1.00 96.38 109 ILE A N 1
ATOM 874 C CA . ILE A 1 109 ? 0.511 -6.848 1.488 1.00 96.38 109 ILE A CA 1
ATOM 875 C C . ILE A 1 109 ? 1.147 -6.257 0.234 1.00 96.38 109 ILE A C 1
ATOM 877 O O . ILE A 1 109 ? 0.882 -5.102 -0.109 1.00 96.38 109 ILE A O 1
ATOM 881 N N . SER A 1 110 ? 1.970 -7.051 -0.449 1.00 94.88 110 SER A N 1
ATOM 882 C CA . SER A 1 110 ? 2.470 -6.724 -1.782 1.00 94.88 110 SER A CA 1
ATOM 883 C C . SER A 1 110 ? 1.574 -7.393 -2.810 1.00 94.88 110 SER A C 1
ATOM 885 O O . SER A 1 110 ? 1.538 -8.617 -2.911 1.00 94.88 110 SER A O 1
ATOM 887 N N . LEU A 1 111 ? 0.833 -6.595 -3.561 1.00 91.75 111 LEU A N 1
ATOM 888 C CA . LEU A 1 111 ? -0.049 -7.054 -4.617 1.00 91.75 111 LEU A CA 1
ATOM 889 C C . LEU A 1 111 ? 0.480 -6.560 -5.956 1.00 91.75 111 LEU A C 1
ATOM 891 O O . LEU A 1 111 ? 0.642 -5.359 -6.143 1.00 91.75 111 LEU A O 1
ATOM 895 N N . GLU A 1 112 ? 0.662 -7.473 -6.902 1.00 87.00 112 GLU A N 1
ATOM 896 C CA . GLU A 1 112 ? 0.995 -7.137 -8.284 1.00 87.00 112 GLU A CA 1
ATOM 897 C C . GLU A 1 112 ? -0.162 -7.486 -9.208 1.00 87.00 112 GLU A C 1
ATOM 899 O O . GLU A 1 112 ? -0.507 -8.655 -9.405 1.00 87.00 112 GLU A O 1
ATOM 904 N N . HIS A 1 113 ? -0.748 -6.445 -9.795 1.00 80.12 113 HIS A N 1
ATOM 905 C CA . HIS A 1 113 ? -1.825 -6.553 -10.779 1.00 80.12 113 HIS A CA 1
ATOM 906 C C . HIS A 1 113 ? -1.367 -6.201 -12.201 1.00 80.12 113 HIS A C 1
ATOM 908 O O . HIS A 1 113 ? -2.190 -6.114 -13.112 1.00 80.12 113 HIS A O 1
ATOM 914 N N . THR A 1 114 ? -0.060 -6.016 -12.398 1.00 79.94 114 THR A N 1
ATOM 915 C CA . THR A 1 114 ? 0.566 -5.760 -13.697 1.00 79.94 114 THR A CA 1
ATOM 916 C C . THR A 1 114 ? 1.628 -6.807 -14.007 1.00 79.94 114 THR A C 1
ATOM 918 O O . THR A 1 114 ? 2.184 -7.440 -13.108 1.00 79.94 114 THR A O 1
ATOM 921 N N . LEU A 1 115 ? 1.905 -7.001 -15.297 1.00 82.25 115 LEU A N 1
ATOM 922 C CA . LEU A 1 115 ? 3.032 -7.812 -15.741 1.00 82.25 115 LEU A CA 1
ATOM 923 C C . LEU A 1 115 ? 4.321 -6.975 -15.756 1.00 82.25 115 LEU A C 1
ATOM 925 O O . LEU A 1 115 ? 4.252 -5.753 -15.917 1.00 82.25 115 LEU A O 1
ATOM 929 N N . PRO A 1 116 ? 5.491 -7.616 -15.619 1.00 81.62 116 PRO A N 1
ATOM 930 C CA . PRO A 1 116 ? 6.779 -6.951 -15.787 1.00 81.62 116 PRO A CA 1
ATOM 931 C C . PRO A 1 116 ? 6.903 -6.330 -17.175 1.00 81.62 116 PRO A C 1
ATOM 933 O O . PRO A 1 116 ? 6.393 -6.883 -18.151 1.00 81.62 116 PRO A O 1
ATOM 936 N N . MET A 1 117 ? 7.614 -5.208 -17.285 1.00 84.25 117 MET A N 1
ATOM 937 C CA . MET A 1 117 ? 7.906 -4.643 -18.602 1.00 84.25 117 MET A CA 1
ATOM 938 C C . MET A 1 117 ? 8.890 -5.545 -19.350 1.00 84.25 117 MET A C 1
ATOM 940 O O . MET A 1 117 ? 9.914 -5.938 -18.797 1.00 84.25 117 MET A O 1
ATOM 944 N N . GLU A 1 118 ? 8.619 -5.819 -20.628 1.00 84.00 118 GLU A N 1
ATOM 945 C CA . GLU A 1 118 ? 9.478 -6.659 -21.481 1.00 84.00 118 GLU A CA 1
ATOM 946 C C . GLU A 1 118 ? 10.911 -6.119 -21.614 1.00 84.00 118 GLU A C 1
ATOM 948 O O . GLU A 1 118 ? 11.845 -6.868 -21.886 1.00 84.00 118 GLU A O 1
ATOM 953 N N . THR A 1 119 ? 11.089 -4.813 -21.416 1.00 88.00 119 THR A N 1
ATOM 954 C CA . THR A 1 119 ? 12.379 -4.123 -21.494 1.00 88.00 119 THR A CA 1
ATOM 955 C C . THR A 1 119 ? 13.216 -4.232 -20.221 1.00 88.00 119 THR A C 1
ATOM 957 O O . THR A 1 119 ? 14.370 -3.802 -20.228 1.00 88.00 119 THR A O 1
ATOM 960 N N . TRP A 1 120 ? 12.669 -4.762 -19.124 1.00 86.25 120 TRP A N 1
ATOM 961 C CA . TRP A 1 120 ? 13.407 -4.901 -17.871 1.00 86.25 120 TRP A CA 1
ATOM 962 C C . TRP A 1 120 ? 14.459 -6.003 -17.965 1.00 86.25 120 TRP A C 1
ATOM 964 O O . TRP A 1 120 ? 14.191 -7.122 -18.403 1.00 86.25 120 TRP A O 1
ATOM 974 N N . GLY A 1 121 ? 15.674 -5.679 -17.526 1.00 88.88 121 GLY A N 1
ATOM 975 C CA . GLY A 1 121 ? 16.774 -6.624 -17.473 1.00 88.88 121 GLY A CA 1
ATOM 976 C C . GLY A 1 121 ? 16.630 -7.617 -16.322 1.00 88.88 121 GLY A C 1
ATOM 977 O O . GLY A 1 121 ? 15.806 -7.487 -15.415 1.00 88.88 121 GLY A O 1
ATOM 978 N N . ASN A 1 122 ? 17.501 -8.627 -16.328 1.00 87.88 122 ASN A N 1
ATOM 979 C CA . ASN A 1 122 ? 17.541 -9.643 -15.272 1.00 87.88 122 ASN A CA 1
ATOM 980 C C . ASN A 1 122 ? 17.784 -9.043 -13.879 1.00 87.88 122 ASN A C 1
ATOM 982 O O . ASN A 1 122 ? 17.330 -9.608 -12.886 1.00 87.88 122 ASN A O 1
ATOM 986 N N . TYR A 1 123 ? 18.502 -7.919 -13.801 1.00 88.56 123 TYR A N 1
ATOM 987 C CA . TYR A 1 123 ? 18.779 -7.238 -12.541 1.00 88.56 123 TYR A CA 1
ATOM 988 C C . TYR A 1 123 ? 17.502 -6.651 -11.933 1.00 88.56 123 TYR A C 1
ATOM 990 O O . TYR A 1 123 ? 17.180 -6.954 -10.784 1.00 88.56 123 TYR A O 1
ATOM 998 N N . GLU A 1 124 ? 16.741 -5.880 -12.712 1.00 87.56 124 GLU A N 1
ATOM 999 C CA . GLU A 1 124 ? 15.475 -5.278 -12.293 1.00 87.56 124 GLU A CA 1
ATOM 1000 C C . GLU A 1 124 ? 14.468 -6.359 -11.897 1.00 87.56 124 GLU A C 1
ATOM 1002 O O . GLU A 1 124 ? 13.872 -6.294 -10.822 1.00 87.56 124 GLU A O 1
ATOM 1007 N N . ILE A 1 125 ? 14.343 -7.405 -12.720 1.00 86.56 125 ILE A N 1
ATOM 1008 C CA . ILE A 1 125 ? 13.467 -8.549 -12.445 1.00 86.56 125 ILE A CA 1
ATOM 1009 C C . ILE A 1 125 ? 13.852 -9.222 -11.124 1.00 86.56 125 ILE A C 1
ATOM 1011 O O . ILE A 1 125 ? 12.985 -9.516 -10.296 1.00 86.56 125 ILE A O 1
ATOM 1015 N N . HIS A 1 126 ? 15.145 -9.477 -10.905 1.00 87.81 126 HIS A N 1
ATOM 1016 C CA . HIS A 1 126 ? 15.596 -10.120 -9.678 1.00 87.81 126 HIS A CA 1
ATOM 1017 C C . HIS A 1 126 ? 15.345 -9.234 -8.456 1.00 87.81 126 HIS A C 1
ATOM 1019 O O . HIS A 1 126 ? 14.855 -9.742 -7.447 1.00 87.81 126 HIS A O 1
ATOM 1025 N N . HIS A 1 127 ? 15.621 -7.934 -8.564 1.00 88.31 127 HIS A N 1
ATOM 1026 C CA . HIS A 1 127 ? 15.384 -6.964 -7.502 1.00 88.31 127 HIS A CA 1
ATOM 1027 C C . HIS A 1 127 ? 13.905 -6.913 -7.100 1.00 88.31 127 HIS A C 1
ATOM 1029 O O . HIS A 1 127 ? 13.583 -7.074 -5.924 1.00 88.31 127 HIS A O 1
ATOM 1035 N N . LEU A 1 128 ? 12.997 -6.800 -8.072 1.00 88.25 128 LEU A N 1
ATOM 1036 C CA . LEU A 1 128 ? 11.554 -6.750 -7.823 1.00 88.25 128 LEU A CA 1
ATOM 1037 C C . LEU A 1 128 ? 11.030 -8.027 -7.150 1.00 88.25 128 LEU A C 1
ATOM 1039 O O . LEU A 1 128 ? 10.181 -7.948 -6.266 1.00 88.25 128 LEU A O 1
ATOM 1043 N N . ARG A 1 129 ? 11.578 -9.204 -7.474 1.00 88.00 129 ARG A N 1
ATOM 1044 C CA . ARG A 1 129 ? 11.220 -10.466 -6.788 1.00 88.00 129 ARG A CA 1
ATOM 1045 C C . ARG A 1 129 ? 11.594 -10.493 -5.305 1.00 88.00 129 ARG A C 1
ATOM 1047 O O . ARG A 1 129 ? 10.989 -11.244 -4.541 1.00 88.00 129 ARG A O 1
ATOM 1054 N N . GLN A 1 130 ? 12.598 -9.714 -4.898 1.00 90.38 130 GLN A N 1
ATOM 1055 C CA . GLN A 1 130 ? 12.998 -9.594 -3.490 1.00 90.38 130 GLN A CA 1
ATOM 1056 C C . GLN A 1 130 ? 12.119 -8.609 -2.710 1.00 90.38 130 GLN A C 1
ATOM 1058 O O . GLN A 1 130 ? 12.144 -8.600 -1.482 1.00 90.38 130 GLN A O 1
ATOM 1063 N N . MET A 1 131 ? 11.323 -7.790 -3.400 1.00 92.12 131 MET A N 1
ATOM 1064 C CA . MET A 1 131 ? 10.393 -6.853 -2.777 1.00 92.12 131 MET A CA 1
ATOM 1065 C C . MET A 1 131 ? 9.144 -7.610 -2.322 1.00 92.12 131 MET A C 1
ATOM 1067 O O . MET A 1 131 ? 8.152 -7.691 -3.043 1.00 92.12 131 MET A O 1
ATOM 1071 N N . GLN A 1 132 ? 9.233 -8.222 -1.140 1.00 93.56 132 GLN A N 1
ATOM 1072 C CA . GLN A 1 132 ? 8.174 -9.048 -0.567 1.00 93.56 132 GLN A CA 1
ATOM 1073 C C . GLN A 1 132 ? 7.496 -8.375 0.629 1.00 93.56 132 GLN A C 1
ATOM 1075 O O . GLN A 1 132 ? 8.149 -7.838 1.530 1.00 93.56 132 GLN A O 1
ATOM 1080 N N . GLY A 1 133 ? 6.165 -8.424 0.629 1.00 94.12 133 GLY A N 1
ATOM 1081 C CA . GLY A 1 133 ? 5.350 -8.156 1.809 1.00 94.12 133 GLY A CA 1
ATOM 1082 C C . GLY A 1 133 ? 5.275 -9.373 2.731 1.00 94.12 133 GLY A C 1
ATOM 1083 O O . GLY A 1 133 ? 5.772 -10.452 2.400 1.00 94.12 133 GLY A O 1
ATOM 1084 N N . ASP A 1 134 ? 4.598 -9.212 3.865 1.00 96.31 134 ASP A N 1
ATOM 1085 C CA . ASP A 1 134 ? 4.202 -10.324 4.739 1.00 96.31 134 ASP A CA 1
ATOM 1086 C C . ASP A 1 134 ? 3.256 -11.290 4.008 1.00 96.31 134 ASP A C 1
ATOM 1088 O O . ASP A 1 134 ? 3.276 -12.498 4.235 1.00 96.31 134 ASP A O 1
ATOM 1092 N N . VAL A 1 135 ? 2.447 -10.750 3.090 1.00 95.31 135 VAL A N 1
ATOM 1093 C CA . VAL A 1 135 ? 1.638 -11.511 2.135 1.00 95.31 135 VAL A CA 1
ATOM 1094 C C . VAL A 1 135 ? 1.906 -10.980 0.732 1.00 95.31 135 VAL A C 1
ATOM 1096 O O . VAL A 1 135 ? 1.912 -9.769 0.513 1.00 95.31 135 VAL A O 1
ATOM 1099 N N . ASN A 1 136 ? 2.097 -11.888 -0.223 1.00 93.50 136 ASN A N 1
ATOM 1100 C CA . ASN A 1 136 ? 2.335 -11.556 -1.623 1.00 93.50 136 ASN A CA 1
ATOM 1101 C C . ASN A 1 136 ? 1.193 -12.114 -2.480 1.00 93.50 136 ASN A C 1
ATOM 1103 O O . ASN A 1 136 ? 0.874 -13.300 -2.380 1.00 93.50 136 ASN A O 1
ATOM 1107 N N . VAL A 1 137 ? 0.557 -11.259 -3.280 1.00 91.31 137 VAL A N 1
ATOM 1108 C CA . VAL A 1 137 ? -0.606 -11.598 -4.110 1.00 91.31 137 VAL A CA 1
ATOM 1109 C C . VAL A 1 137 ? -0.295 -11.271 -5.563 1.00 91.31 137 VAL A C 1
ATOM 1111 O O . VAL A 1 137 ? -0.025 -10.124 -5.909 1.00 91.31 137 VAL A O 1
ATOM 1114 N N . PHE A 1 138 ? -0.371 -12.285 -6.415 1.00 88.00 138 PHE A N 1
ATOM 1115 C CA . PHE A 1 138 ? -0.001 -12.203 -7.821 1.00 88.00 138 PHE A CA 1
ATOM 1116 C C . PHE A 1 138 ? -1.184 -12.610 -8.697 1.00 88.00 138 PHE A C 1
ATOM 1118 O O . PHE A 1 138 ? -1.898 -13.558 -8.372 1.00 88.00 138 PHE A O 1
ATOM 1125 N N . ILE A 1 139 ? -1.393 -11.913 -9.817 1.00 83.00 139 ILE A N 1
ATOM 1126 C CA . ILE A 1 139 ? -2.434 -12.284 -10.795 1.00 83.00 139 ILE A CA 1
ATOM 1127 C C . ILE A 1 139 ? -2.067 -13.529 -11.614 1.00 83.00 139 ILE A C 1
ATOM 1129 O O . ILE A 1 139 ? -2.937 -14.144 -12.227 1.00 83.00 139 ILE A O 1
ATOM 1133 N N . SER A 1 140 ? -0.781 -13.883 -11.654 1.00 80.50 140 SER A N 1
ATOM 1134 C CA . SER A 1 140 ? -0.260 -15.059 -12.346 1.00 80.50 140 SER A CA 1
ATOM 1135 C C . SER A 1 140 ? 1.124 -15.425 -11.814 1.00 80.50 140 SER A C 1
ATOM 1137 O O . SER A 1 140 ? 1.807 -14.572 -11.248 1.00 80.50 140 SER A O 1
ATOM 1139 N N . ASP A 1 141 ? 1.587 -16.639 -12.106 1.00 78.38 141 ASP A N 1
ATOM 1140 C CA . ASP A 1 141 ? 2.958 -17.078 -11.801 1.00 78.38 141 ASP A CA 1
ATOM 1141 C C . ASP A 1 141 ? 4.038 -16.290 -12.576 1.00 78.38 141 ASP A C 1
ATOM 1143 O O . ASP A 1 141 ? 5.227 -16.387 -12.273 1.00 78.38 141 ASP A O 1
ATOM 1147 N N . TYR A 1 142 ? 3.635 -15.508 -13.587 1.00 78.56 142 TYR A N 1
ATOM 1148 C CA . TYR A 1 142 ? 4.514 -14.624 -14.358 1.00 78.56 142 TYR A CA 1
ATOM 1149 C C . TYR A 1 142 ? 4.690 -13.238 -13.723 1.00 78.56 142 TYR A C 1
ATOM 1151 O O . TYR A 1 142 ? 5.583 -12.489 -14.127 1.00 78.56 142 TYR A O 1
ATOM 1159 N N . SER A 1 143 ? 3.846 -12.877 -12.755 1.00 77.44 143 SER A N 1
ATOM 1160 C CA . SER A 1 143 ? 4.003 -11.645 -11.982 1.00 77.44 143 SER A CA 1
ATOM 1161 C C . SER A 1 143 ? 5.190 -11.777 -11.016 1.00 77.44 143 SER A C 1
ATOM 1163 O O . SER A 1 143 ? 5.540 -12.882 -10.599 1.00 77.44 143 SER A O 1
ATOM 1165 N N . LEU A 1 144 ? 5.852 -10.658 -10.704 1.00 67.31 144 LEU A N 1
ATOM 1166 C CA . LEU A 1 144 ? 7.108 -10.636 -9.937 1.00 67.31 144 LEU A CA 1
ATOM 1167 C C . LEU A 1 144 ? 6.908 -10.252 -8.494 1.00 67.31 144 LEU A C 1
ATOM 1169 O O . LEU A 1 144 ? 6.155 -9.298 -8.247 1.00 67.31 144 LEU A O 1
#

Foldseek 3Di:
DADDLVVLVCCLVVPDPAAAEEEEADDDQVVQQVVVVVVHAYEHEDEPQGDDDDPVVHDRHPNYDYFDCVCPVCRDDPPDRHQEYEYADLGSTLVVSVVVCVSNVHWYEYHYPDADDPPDDPVRVVVSVVSDTVHYHYPDPRHD

Radius of gyration: 15.49 Å; Cα contacts (8 Å, |Δi|>4): 228; chains: 1; bounding box: 36×36×43 Å

pLDDT: mean 87.74, std 8.2, range [43.09, 97.25]